Protein AF-A0A8T3ZWR8-F1 (afdb_monomer_lite)

Structure (mmCIF, N/CA/C/O backbone):
data_AF-A0A8T3ZWR8-F1
#
_entry.id   AF-A0A8T3ZWR8-F1
#
loop_
_atom_site.group_PDB
_atom_site.id
_atom_site.type_symbol
_atom_site.label_atom_id
_atom_site.label_alt_id
_atom_site.label_comp_id
_atom_site.label_asym_id
_atom_site.label_entity_id
_atom_site.label_seq_id
_atom_site.pdbx_PDB_ins_code
_atom_site.Cartn_x
_atom_site.Cartn_y
_atom_site.Cartn_z
_atom_site.occupancy
_atom_site.B_iso_or_equiv
_atom_site.auth_seq_id
_atom_site.auth_comp_id
_atom_site.auth_asym_id
_atom_site.auth_atom_id
_atom_site.pdbx_PDB_model_num
ATOM 1 N N . MET A 1 1 ? -7.205 0.158 20.384 1.00 49.81 1 MET A N 1
ATOM 2 C CA . MET A 1 1 ? -8.390 -0.264 19.604 1.00 49.81 1 MET A CA 1
ATOM 3 C C . MET A 1 1 ? -7.875 -0.877 18.303 1.00 49.81 1 MET A C 1
ATOM 5 O O . MET A 1 1 ? -7.213 -0.170 17.550 1.00 49.81 1 MET A O 1
ATOM 9 N N . LEU A 1 2 ? -8.035 -2.189 18.124 1.00 58.81 2 LEU A N 1
ATOM 10 C CA . LEU A 1 2 ? -7.429 -2.984 17.039 1.00 58.81 2 LEU A CA 1
ATOM 11 C C . LEU A 1 2 ? -8.254 -2.861 15.743 1.00 58.81 2 LEU A C 1
ATOM 13 O O . LEU A 1 2 ? -9.461 -2.657 15.846 1.00 58.81 2 LEU A O 1
ATOM 17 N N . LEU A 1 3 ? -7.611 -2.961 14.571 1.00 63.81 3 LEU A N 1
ATOM 18 C CA . LEU A 1 3 ? -8.314 -3.170 13.294 1.00 63.81 3 LEU A CA 1
ATOM 19 C C . LEU A 1 3 ? -9.064 -4.509 13.355 1.00 63.81 3 LEU A C 1
ATOM 21 O O . LEU A 1 3 ? -8.516 -5.481 13.888 1.00 63.81 3 LEU A O 1
ATOM 25 N N . ASP A 1 4 ? -10.289 -4.577 12.831 1.00 66.31 4 ASP A N 1
ATOM 26 C CA . ASP A 1 4 ? -11.061 -5.829 12.819 1.00 66.31 4 ASP A CA 1
ATOM 27 C C . ASP A 1 4 ? -10.615 -6.749 11.673 1.00 66.31 4 ASP A C 1
ATOM 29 O O . ASP A 1 4 ? -11.303 -6.968 10.678 1.00 66.31 4 ASP A O 1
ATOM 33 N N . THR A 1 5 ? -9.425 -7.325 11.831 1.00 63.88 5 THR A N 1
ATOM 34 C CA . THR A 1 5 ? -8.810 -8.233 10.852 1.00 63.88 5 THR A CA 1
ATOM 35 C C . THR A 1 5 ? -9.471 -9.614 10.793 1.00 63.88 5 THR A C 1
ATOM 37 O O . THR A 1 5 ? -9.013 -10.479 10.047 1.00 63.88 5 THR A O 1
ATOM 40 N N . LYS A 1 6 ? -10.543 -9.854 11.570 1.00 67.56 6 LYS A N 1
ATOM 41 C CA . LYS A 1 6 ? -11.339 -11.091 11.504 1.00 67.56 6 LYS A CA 1
ATOM 42 C C . LYS A 1 6 ? -12.328 -11.092 10.338 1.00 67.56 6 LYS A C 1
ATOM 44 O O . LYS A 1 6 ? -12.872 -12.149 10.015 1.00 67.56 6 LYS A O 1
ATOM 49 N N . GLN A 1 7 ? -12.571 -9.937 9.722 1.00 74.50 7 GLN A N 1
ATOM 50 C CA . GLN A 1 7 ? -13.411 -9.821 8.536 1.00 74.50 7 GLN A CA 1
ATOM 51 C C . GLN A 1 7 ? -12.632 -10.191 7.271 1.00 74.50 7 GLN A C 1
ATOM 53 O O . GLN A 1 7 ? -11.403 -10.160 7.238 1.00 74.50 7 GLN A O 1
ATOM 58 N N . LYS A 1 8 ? -13.345 -10.576 6.209 1.00 84.31 8 LYS A N 1
ATOM 59 C CA . LYS A 1 8 ? -12.715 -10.802 4.905 1.00 84.31 8 LYS A CA 1
ATOM 60 C C . LYS A 1 8 ? -12.301 -9.439 4.327 1.00 84.31 8 LYS A C 1
ATOM 62 O O . LYS A 1 8 ? -13.136 -8.537 4.345 1.00 84.31 8 LYS A O 1
ATOM 67 N N . PRO A 1 9 ? -11.073 -9.279 3.802 1.00 89.19 9 PRO A N 1
ATOM 68 C CA . PRO A 1 9 ? -10.678 -8.027 3.169 1.00 89.19 9 PRO A CA 1
ATOM 69 C C . PRO A 1 9 ? -11.574 -7.713 1.966 1.00 89.19 9 PRO A C 1
ATOM 71 O O . PRO A 1 9 ? -11.986 -8.622 1.238 1.00 89.19 9 PRO A O 1
ATOM 74 N N . LEU A 1 10 ? -11.846 -6.423 1.760 1.00 90.50 10 LEU A N 1
ATOM 75 C CA . LEU A 1 10 ? -12.590 -5.899 0.611 1.00 90.50 10 LEU A CA 1
ATOM 76 C C . LEU A 1 10 ? -11.824 -6.182 -0.682 1.00 90.50 10 LEU A C 1
ATOM 78 O O . LEU A 1 10 ? -12.359 -6.755 -1.629 1.00 90.50 10 LEU A O 1
ATOM 82 N N . HIS A 1 11 ? -10.536 -5.843 -0.667 1.00 92.88 11 HIS A N 1
ATOM 83 C CA . HIS A 1 11 ? -9.593 -6.107 -1.741 1.00 92.88 11 HIS A CA 1
ATOM 84 C C . HIS A 1 11 ? -8.269 -6.597 -1.163 1.00 92.88 11 HIS A C 1
ATOM 86 O O . HIS A 1 11 ? -7.866 -6.214 -0.064 1.00 92.88 11 HIS A O 1
ATOM 92 N N . GLU A 1 12 ? -7.570 -7.442 -1.915 1.00 94.06 12 GLU A N 1
ATOM 93 C CA . GLU A 1 12 ? -6.226 -7.889 -1.566 1.00 94.06 12 GLU A CA 1
ATOM 94 C C . GLU A 1 12 ? -5.308 -7.774 -2.783 1.00 94.06 12 GLU A C 1
ATOM 96 O O . GLU A 1 12 ? -5.531 -8.397 -3.822 1.00 94.06 12 GLU A O 1
ATOM 101 N N . TYR A 1 13 ? -4.257 -6.971 -2.640 1.00 93.38 13 TYR A N 1
ATOM 102 C CA . TYR A 1 13 ? -3.289 -6.701 -3.694 1.00 93.38 13 TYR A CA 1
ATOM 103 C C . TYR A 1 13 ? -2.006 -7.477 -3.433 1.00 93.38 13 TYR A C 1
ATOM 105 O O . TYR A 1 13 ? -1.425 -7.401 -2.350 1.00 93.38 13 TYR A O 1
ATOM 113 N N . THR A 1 14 ? -1.522 -8.207 -4.438 1.00 92.00 14 THR A N 1
ATOM 114 C CA . THR A 1 14 ? -0.230 -8.894 -4.335 1.00 92.00 14 THR A CA 1
ATOM 115 C C . THR A 1 14 ? 0.903 -7.886 -4.458 1.00 92.00 14 THR A C 1
ATOM 117 O O . THR A 1 14 ? 1.005 -7.176 -5.459 1.00 92.00 14 THR A O 1
ATOM 120 N N . ILE A 1 15 ? 1.811 -7.894 -3.487 1.00 90.62 15 ILE A N 1
ATOM 121 C CA . ILE A 1 15 ? 2.997 -7.041 -3.497 1.00 90.62 15 ILE A CA 1
ATOM 122 C C . ILE A 1 15 ? 4.284 -7.860 -3.522 1.00 90.62 15 ILE A C 1
ATOM 124 O O . ILE A 1 15 ? 4.332 -9.060 -3.238 1.00 90.62 15 ILE A O 1
ATOM 128 N N . THR A 1 16 ? 5.372 -7.201 -3.890 1.00 88.06 16 THR A N 1
ATOM 129 C CA . THR A 1 16 ? 6.734 -7.694 -3.702 1.00 88.06 16 THR A CA 1
ATOM 130 C C . THR A 1 16 ? 7.525 -6.645 -2.950 1.00 88.06 16 THR A C 1
ATOM 132 O O . THR A 1 16 ? 7.491 -5.472 -3.290 1.00 88.06 16 THR A O 1
ATOM 135 N N . LEU A 1 17 ? 8.203 -7.060 -1.895 1.00 81.00 17 LEU A N 1
ATOM 136 C CA . LEU A 1 17 ? 9.025 -6.176 -1.080 1.00 81.00 17 LEU A CA 1
ATOM 137 C C . LEU A 1 17 ? 10.426 -6.081 -1.683 1.00 81.00 17 LEU A C 1
ATOM 139 O O . LEU A 1 17 ? 10.826 -6.947 -2.462 1.00 81.00 17 LEU A O 1
ATOM 143 N N . GLU A 1 18 ? 11.202 -5.073 -1.288 1.00 69.44 18 GLU A N 1
ATOM 144 C CA . GLU A 1 18 ? 12.583 -4.885 -1.766 1.00 69.44 18 GLU A CA 1
ATOM 145 C C . GLU A 1 18 ? 13.471 -6.121 -1.524 1.00 69.44 18 GLU A C 1
ATOM 147 O O . GLU A 1 18 ? 14.343 -6.440 -2.326 1.00 69.44 18 GLU A O 1
ATOM 152 N N . SER A 1 19 ? 13.172 -6.910 -0.486 1.00 71.44 19 SER A N 1
ATOM 153 C CA . SER A 1 19 ? 13.823 -8.198 -0.198 1.00 71.44 19 SER A CA 1
ATOM 154 C C . SER A 1 19 ? 13.447 -9.341 -1.160 1.00 71.44 19 SER A C 1
ATOM 156 O O . SER A 1 19 ? 13.746 -10.502 -0.881 1.00 71.44 19 SER A O 1
ATOM 158 N N . SER A 1 20 ? 12.755 -9.049 -2.269 1.00 73.12 20 SER A N 1
ATOM 159 C CA . SER A 1 20 ? 12.182 -10.019 -3.221 1.00 73.12 20 SER A CA 1
ATOM 160 C C . SER A 1 20 ? 11.170 -10.997 -2.609 1.00 73.12 20 SER A C 1
ATOM 162 O O . SER A 1 20 ? 10.755 -11.967 -3.247 1.00 73.12 20 SER A O 1
ATOM 164 N N . ARG A 1 21 ? 10.728 -10.740 -1.374 1.00 81.94 21 ARG A N 1
ATOM 165 C CA . ARG A 1 21 ? 9.676 -11.513 -0.714 1.00 81.94 21 ARG A CA 1
ATOM 166 C C . ARG A 1 21 ? 8.314 -11.110 -1.261 1.00 81.94 21 ARG A C 1
ATOM 168 O O . ARG A 1 21 ? 8.055 -9.934 -1.518 1.00 81.94 21 ARG A O 1
ATOM 175 N N . ARG A 1 22 ? 7.439 -12.100 -1.425 1.00 87.56 22 ARG A N 1
ATOM 176 C CA . ARG A 1 22 ? 6.031 -11.869 -1.755 1.00 87.56 22 ARG A CA 1
ATOM 177 C C . ARG A 1 22 ? 5.269 -11.510 -0.487 1.00 87.56 22 ARG A C 1
ATOM 179 O O . ARG A 1 22 ? 5.510 -12.104 0.559 1.00 87.56 22 ARG A O 1
ATOM 186 N N . GLY A 1 23 ? 4.351 -10.568 -0.622 1.00 91.81 23 GLY A N 1
ATOM 187 C CA . GLY A 1 23 ? 3.448 -10.142 0.436 1.00 91.81 23 GLY A CA 1
ATOM 188 C C . GLY A 1 23 ? 2.093 -9.748 -0.137 1.00 91.81 23 GLY A C 1
ATOM 189 O O . GLY A 1 23 ? 1.856 -9.901 -1.342 1.00 91.81 23 GLY A O 1
ATOM 190 N N . SER A 1 24 ? 1.232 -9.187 0.703 1.00 93.81 24 SER A N 1
ATOM 191 C CA . SER A 1 24 ? -0.020 -8.578 0.253 1.00 93.81 24 SER A CA 1
ATOM 192 C C . SER A 1 24 ? -0.344 -7.281 0.990 1.00 93.81 24 SER A C 1
ATOM 194 O O . SER A 1 24 ? 0.131 -7.034 2.097 1.00 93.81 24 SER A O 1
ATOM 196 N N . VAL A 1 25 ? -1.135 -6.429 0.342 1.00 93.88 25 VAL A N 1
ATOM 197 C CA . VAL A 1 25 ? -1.847 -5.317 0.979 1.00 93.88 25 VAL A CA 1
ATOM 198 C C . VAL A 1 25 ? -3.310 -5.722 1.014 1.00 93.88 25 VAL A C 1
ATOM 200 O O . VAL A 1 25 ? -3.942 -5.814 -0.036 1.00 93.88 25 VAL A O 1
ATOM 203 N N . ALA A 1 26 ? -3.833 -5.987 2.203 1.00 93.94 26 ALA A N 1
ATOM 204 C CA . ALA A 1 26 ? -5.246 -6.281 2.402 1.00 93.94 26 ALA A CA 1
ATOM 205 C C . ALA A 1 26 ? -5.970 -4.998 2.821 1.00 93.94 26 ALA A C 1
ATOM 207 O O . ALA A 1 26 ? -5.544 -4.353 3.776 1.00 93.94 26 ALA A O 1
ATOM 208 N N . VAL A 1 27 ? -7.034 -4.630 2.113 1.00 92.88 27 VAL A N 1
ATOM 209 C CA . VAL A 1 27 ? -7.860 -3.449 2.391 1.00 92.88 27 VAL A CA 1
ATOM 210 C C . VAL A 1 27 ? -9.106 -3.864 3.168 1.00 92.88 27 VAL A C 1
ATOM 212 O O . VAL A 1 27 ? -9.776 -4.832 2.810 1.00 92.88 27 VAL A O 1
ATOM 215 N N . TYR A 1 28 ? -9.414 -3.108 4.212 1.00 92.31 28 TYR A N 1
ATOM 216 C CA . TYR A 1 28 ? -10.579 -3.237 5.083 1.00 92.31 28 TYR A CA 1
ATOM 217 C C . TYR A 1 28 ? -11.287 -1.881 5.173 1.00 92.31 28 TYR A C 1
ATOM 219 O O . TYR A 1 28 ? -10.722 -0.856 4.787 1.00 92.31 28 TYR A O 1
ATOM 227 N N . ASP A 1 29 ? -12.498 -1.858 5.728 1.00 87.25 29 ASP A N 1
ATOM 228 C CA . ASP A 1 29 ? -13.268 -0.618 5.900 1.00 87.25 29 ASP A CA 1
ATOM 229 C C . ASP A 1 29 ? -12.512 0.450 6.718 1.00 87.25 29 ASP A C 1
ATOM 231 O O . ASP A 1 29 ? -12.633 1.650 6.471 1.00 87.25 29 ASP A O 1
ATOM 235 N N . ASP A 1 30 ? -11.704 0.030 7.696 1.00 87.56 30 ASP A N 1
ATOM 236 C CA . ASP A 1 30 ? -10.998 0.903 8.637 1.00 87.56 30 ASP A CA 1
ATOM 237 C C . ASP A 1 30 ? -9.503 1.100 8.323 1.00 87.56 30 ASP A C 1
ATOM 239 O O . ASP A 1 30 ? -8.807 1.835 9.036 1.00 87.56 30 ASP A O 1
ATOM 243 N N . GLY A 1 31 ? -8.992 0.510 7.238 1.00 90.38 31 GLY A N 1
ATOM 244 C CA . GLY A 1 31 ? -7.601 0.683 6.833 1.00 90.38 31 GLY A CA 1
ATOM 245 C C . GLY A 1 31 ? -7.030 -0.432 5.974 1.00 90.38 31 GLY A C 1
ATOM 246 O O . GLY A 1 31 ? -7.729 -1.108 5.229 1.00 90.38 31 GLY A O 1
ATOM 247 N N . ILE A 1 32 ? -5.716 -0.602 6.064 1.00 92.19 32 ILE A N 1
ATOM 248 C CA . ILE A 1 32 ? -4.973 -1.636 5.354 1.00 92.19 32 ILE A CA 1
ATOM 249 C C . ILE A 1 32 ? -4.151 -2.470 6.321 1.00 92.19 32 ILE A C 1
ATOM 251 O O . ILE A 1 32 ? -3.725 -2.007 7.376 1.00 92.19 32 ILE A O 1
ATOM 255 N N . VAL A 1 33 ? -3.862 -3.699 5.925 1.00 92.69 33 VAL A N 1
ATOM 256 C CA . VAL A 1 33 ? -2.860 -4.539 6.571 1.00 92.69 33 VAL A CA 1
ATOM 257 C C . VAL A 1 33 ? -1.795 -4.869 5.540 1.00 92.69 33 VAL A C 1
ATOM 259 O O . VAL A 1 33 ? -2.071 -5.526 4.534 1.00 92.69 33 VAL A O 1
ATOM 262 N N . LEU A 1 34 ? -0.572 -4.412 5.800 1.00 91.06 34 LEU A N 1
ATOM 263 C CA . LEU A 1 34 ? 0.610 -4.817 5.047 1.00 91.06 34 LEU A CA 1
ATOM 264 C C . LEU A 1 34 ? 1.094 -6.165 5.574 1.00 91.06 34 LEU A C 1
ATOM 266 O O . LEU A 1 34 ? 1.454 -6.277 6.741 1.00 91.06 34 LEU A O 1
ATOM 270 N N . LYS A 1 35 ? 1.120 -7.182 4.717 1.00 90.38 35 LYS A N 1
ATOM 271 C CA . LYS A 1 35 ? 1.581 -8.529 5.057 1.00 90.38 35 LYS A CA 1
ATOM 272 C C . LYS A 1 35 ? 2.911 -8.807 4.373 1.00 90.38 35 LYS A C 1
ATOM 274 O O . LYS A 1 35 ? 2.965 -8.887 3.147 1.00 90.38 35 LYS A O 1
ATOM 279 N N . ASP A 1 36 ? 3.970 -9.018 5.152 1.00 83.75 36 ASP A N 1
ATOM 280 C CA . ASP A 1 36 ? 5.314 -9.364 4.652 1.00 83.75 36 ASP A CA 1
ATOM 281 C C . ASP A 1 36 ? 5.657 -10.864 4.776 1.00 83.75 36 ASP A C 1
ATOM 283 O O . ASP A 1 36 ? 6.820 -11.276 4.817 1.00 83.75 36 ASP A O 1
ATOM 287 N N . GLY A 1 37 ? 4.624 -11.705 4.836 1.00 76.12 37 GLY A N 1
ATOM 288 C CA . GLY A 1 37 ? 4.725 -13.153 5.001 1.00 76.12 37 GLY A CA 1
ATOM 289 C C . GLY A 1 37 ? 4.933 -13.607 6.449 1.00 76.12 37 GLY A C 1
ATOM 290 O O . GLY A 1 37 ? 4.441 -14.676 6.797 1.00 76.12 37 GLY A O 1
ATOM 291 N N . ARG A 1 38 ? 5.615 -12.828 7.304 1.00 74.88 38 ARG A N 1
ATOM 292 C CA . ARG A 1 38 ? 5.785 -13.152 8.741 1.00 74.88 38 ARG A CA 1
ATOM 293 C C . ARG A 1 38 ? 5.224 -12.091 9.682 1.00 74.88 38 ARG A C 1
ATOM 295 O O . ARG A 1 38 ? 4.914 -12.407 10.826 1.00 74.88 38 ARG A O 1
ATOM 302 N N . THR A 1 39 ? 5.086 -10.873 9.193 1.00 83.50 39 THR A N 1
ATOM 303 C CA . THR A 1 39 ? 4.636 -9.696 9.921 1.00 83.50 39 THR A CA 1
ATOM 304 C C . THR A 1 39 ? 3.388 -9.164 9.244 1.00 83.50 39 THR A C 1
ATOM 306 O O . THR A 1 39 ? 3.309 -9.077 8.014 1.00 83.50 39 THR A O 1
ATOM 309 N N . GLU A 1 40 ? 2.412 -8.802 10.064 1.00 89.12 40 GLU A N 1
ATOM 310 C CA . GLU A 1 40 ? 1.247 -8.044 9.643 1.00 89.12 40 GLU A CA 1
ATOM 311 C C . GLU A 1 40 ? 1.331 -6.663 10.289 1.00 89.12 40 GLU A C 1
ATOM 313 O O . GLU A 1 40 ? 1.358 -6.547 11.515 1.00 89.12 40 GLU A O 1
ATOM 318 N N . THR A 1 41 ? 1.383 -5.622 9.463 1.00 88.56 41 THR A N 1
ATOM 319 C CA . THR A 1 41 ? 1.427 -4.228 9.903 1.00 88.56 41 THR A CA 1
ATOM 320 C C . THR A 1 41 ? 0.074 -3.578 9.615 1.00 88.56 41 THR A C 1
ATOM 322 O O . THR A 1 41 ? -0.188 -3.190 8.471 1.00 88.56 41 THR A O 1
ATOM 325 N N . PRO A 1 42 ? -0.818 -3.493 10.617 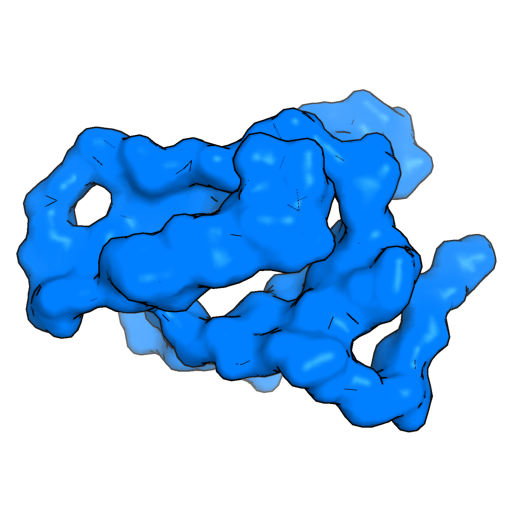1.00 90.56 42 PRO A N 1
ATOM 326 C CA . PRO A 1 42 ? -2.095 -2.804 10.489 1.00 90.56 42 PRO A CA 1
ATOM 327 C C . PRO A 1 42 ? -1.898 -1.281 10.444 1.00 90.56 42 PRO A C 1
ATOM 329 O O . PRO A 1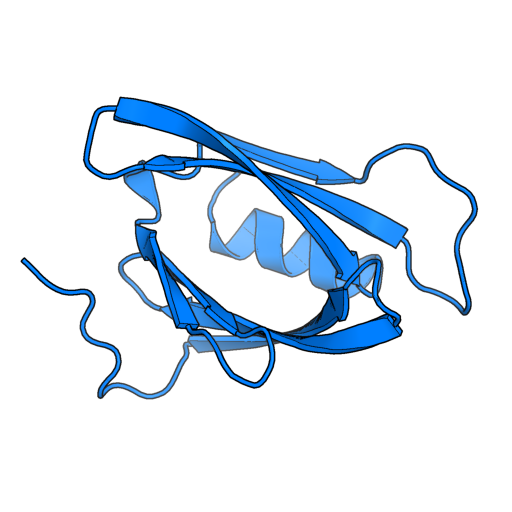 42 ? -1.266 -0.705 11.327 1.00 90.56 42 PRO A O 1
ATOM 332 N N . ILE A 1 43 ? -2.477 -0.620 9.442 1.00 90.12 43 ILE A N 1
ATOM 333 C CA . ILE A 1 43 ? -2.428 0.832 9.237 1.00 90.12 43 ILE A CA 1
ATOM 334 C C . ILE A 1 43 ? -3.852 1.330 9.017 1.00 90.12 43 ILE A C 1
ATOM 336 O O . ILE A 1 43 ? -4.526 0.912 8.080 1.00 90.12 43 ILE A O 1
ATOM 340 N N . ARG A 1 44 ? -4.320 2.260 9.849 1.00 88.62 44 ARG A N 1
ATOM 341 C CA . ARG A 1 44 ? -5.659 2.833 9.679 1.00 88.62 44 ARG A CA 1
ATOM 342 C C . ARG A 1 44 ? -5.723 3.745 8.457 1.00 88.62 44 ARG A C 1
ATOM 344 O O . ARG A 1 44 ? -4.771 4.472 8.177 1.00 88.62 44 ARG A O 1
ATOM 351 N N . SER A 1 45 ? -6.865 3.772 7.775 1.00 87.12 45 SER A N 1
ATOM 352 C CA . SER A 1 45 ? -7.066 4.601 6.573 1.00 87.12 45 SER A CA 1
ATOM 353 C C . SER A 1 45 ? -6.815 6.088 6.846 1.00 87.12 45 SER A C 1
ATOM 355 O O . SER A 1 45 ? -6.151 6.769 6.065 1.00 87.12 45 SER A O 1
ATOM 357 N N . ASN A 1 46 ? -7.252 6.582 8.008 1.00 88.25 46 ASN A N 1
ATOM 358 C CA . ASN A 1 46 ? -7.037 7.964 8.438 1.00 88.25 46 ASN A CA 1
ATOM 359 C C . ASN A 1 46 ? -5.571 8.290 8.774 1.00 88.25 46 ASN A C 1
ATOM 361 O O . ASN A 1 46 ? -5.227 9.466 8.875 1.00 88.25 46 ASN A O 1
ATOM 365 N N . TYR A 1 47 ? -4.715 7.282 8.955 1.00 90.31 47 TYR A N 1
ATOM 366 C CA . TYR A 1 47 ? -3.278 7.465 9.170 1.00 90.31 47 TYR A CA 1
ATOM 367 C C . TYR A 1 47 ? -2.482 7.415 7.872 1.00 90.31 47 TYR A C 1
ATOM 369 O O . TYR A 1 47 ? -1.348 7.890 7.849 1.00 90.31 47 TYR A O 1
ATOM 377 N N . VAL A 1 48 ? -3.060 6.900 6.783 1.00 91.81 48 VAL A N 1
ATOM 378 C CA . VAL A 1 48 ? -2.444 6.984 5.458 1.00 91.81 48 VAL A CA 1
ATOM 379 C C . VAL A 1 48 ? -2.471 8.440 5.001 1.00 91.81 48 VAL A C 1
ATOM 381 O O . VAL A 1 48 ? -3.531 9.045 4.832 1.00 91.81 48 VAL A O 1
ATOM 384 N N . GLN A 1 49 ? -1.291 9.008 4.785 1.00 93.00 49 GLN A N 1
ATOM 385 C CA . GLN A 1 49 ? -1.116 10.354 4.256 1.00 93.00 49 GLN A CA 1
ATOM 386 C C . GLN A 1 49 ? -1.226 10.349 2.730 1.00 93.00 49 GLN A C 1
ATOM 388 O O . GLN A 1 49 ? -2.050 11.080 2.183 1.00 93.00 49 GLN A O 1
ATOM 393 N N . SER A 1 50 ? -0.426 9.523 2.053 1.00 92.88 50 SER A N 1
ATOM 394 C CA . SER A 1 50 ? -0.402 9.434 0.591 1.00 92.88 50 SER A CA 1
ATOM 395 C C . SER A 1 50 ? 0.017 8.046 0.104 1.00 92.88 50 SER A C 1
ATOM 397 O O . SER A 1 50 ? 0.690 7.290 0.809 1.00 92.88 50 SER A O 1
ATOM 399 N N . VAL A 1 51 ? -0.399 7.725 -1.122 1.00 92.19 51 VAL A N 1
ATOM 400 C CA . VAL A 1 51 ? 0.048 6.557 -1.887 1.00 92.19 51 VAL A CA 1
ATOM 401 C C . VAL A 1 51 ? 0.599 7.067 -3.212 1.00 92.19 51 VAL A C 1
ATOM 403 O O . VAL A 1 51 ? -0.132 7.635 -4.027 1.00 92.19 51 VAL A O 1
ATOM 406 N N . GLU A 1 52 ? 1.900 6.900 -3.412 1.00 92.44 52 GLU A N 1
ATOM 407 C CA . GLU A 1 52 ? 2.630 7.493 -4.530 1.00 92.44 52 GLU A CA 1
ATOM 408 C C . GLU A 1 52 ? 3.341 6.412 -5.334 1.00 92.44 52 GLU A C 1
ATOM 410 O O . GLU A 1 52 ? 4.082 5.600 -4.785 1.00 92.44 52 GLU A O 1
ATOM 415 N N . MET A 1 53 ? 3.147 6.408 -6.653 1.00 89.12 53 MET A N 1
ATOM 416 C CA . MET A 1 53 ? 3.994 5.621 -7.545 1.00 89.12 53 MET A CA 1
ATOM 417 C C . MET A 1 53 ? 5.359 6.305 -7.603 1.00 89.12 53 MET A C 1
ATOM 419 O O . MET A 1 53 ? 5.492 7.390 -8.169 1.00 89.12 53 MET A O 1
ATOM 423 N N . ALA A 1 54 ? 6.360 5.697 -6.975 1.00 81.31 54 ALA A N 1
ATOM 424 C CA . ALA A 1 54 ? 7.711 6.221 -6.995 1.00 81.31 54 ALA A CA 1
ATOM 425 C C . ALA A 1 54 ? 8.284 6.093 -8.415 1.00 81.31 54 ALA A C 1
ATOM 427 O O . ALA A 1 54 ? 8.095 5.083 -9.097 1.00 81.31 54 ALA A O 1
ATOM 428 N N . GLY A 1 55 ? 8.996 7.123 -8.875 1.00 65.69 55 GLY A N 1
ATOM 429 C CA . GLY A 1 55 ? 9.770 7.030 -10.109 1.00 65.69 55 GLY A CA 1
ATOM 430 C C . GLY A 1 55 ? 10.833 5.941 -9.959 1.00 65.69 55 GLY A C 1
ATOM 431 O O . GLY A 1 55 ? 11.637 5.982 -9.031 1.00 65.69 55 GLY A O 1
ATOM 432 N N . GLY A 1 56 ? 10.822 4.944 -10.840 1.00 64.75 56 GLY A N 1
ATOM 433 C CA . GLY A 1 56 ? 11.753 3.820 -10.792 1.00 64.75 56 GLY A CA 1
ATOM 434 C C . GLY A 1 56 ? 11.595 2.904 -11.999 1.00 64.75 56 GLY A C 1
ATOM 435 O O . GLY A 1 56 ? 10.553 2.908 -12.657 1.00 64.75 56 GLY A O 1
ATOM 436 N N . ALA A 1 57 ? 12.639 2.133 -12.312 1.00 64.19 57 ALA A N 1
ATOM 437 C CA . ALA A 1 57 ? 12.593 1.182 -13.416 1.00 64.19 57 ALA A CA 1
ATOM 438 C C . ALA A 1 57 ? 11.528 0.108 -13.122 1.00 64.19 57 ALA A C 1
ATOM 440 O O . ALA A 1 57 ? 11.610 -0.548 -12.079 1.00 64.19 57 ALA A O 1
ATOM 441 N N . PRO A 1 58 ? 10.538 -0.097 -14.010 1.00 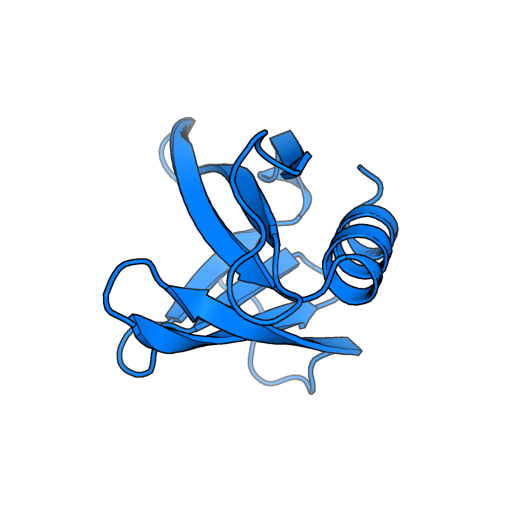66.31 58 PRO A N 1
ATOM 442 C CA . PRO A 1 58 ? 9.560 -1.151 -13.825 1.00 66.31 58 PRO A CA 1
ATOM 443 C C . PRO A 1 58 ? 10.276 -2.502 -13.800 1.00 66.31 58 PRO A C 1
ATOM 445 O O . PRO A 1 58 ? 10.940 -2.881 -14.765 1.00 66.31 58 PRO A O 1
ATOM 448 N N . MET A 1 59 ? 10.135 -3.249 -12.710 1.00 68.06 59 MET A N 1
ATOM 449 C CA . MET A 1 59 ? 10.691 -4.595 -12.610 1.00 68.06 59 MET A CA 1
ATOM 450 C C . MET A 1 59 ? 9.585 -5.604 -12.886 1.00 68.06 59 MET A C 1
ATOM 452 O O . MET A 1 59 ? 8.652 -5.743 -12.097 1.00 68.06 59 MET A O 1
ATOM 456 N N . LEU A 1 60 ? 9.681 -6.306 -14.021 1.00 75.44 60 LEU A N 1
ATOM 457 C CA . LEU A 1 60 ? 8.753 -7.381 -14.405 1.00 75.44 60 LEU A CA 1
ATOM 458 C C . LEU A 1 60 ? 7.270 -6.943 -14.382 1.00 75.44 60 LEU A C 1
ATOM 460 O O . LEU A 1 60 ? 6.411 -7.634 -13.836 1.00 75.44 60 LEU A O 1
ATOM 464 N N . GLY A 1 61 ? 6.970 -5.766 -14.946 1.00 80.88 61 GLY A N 1
ATOM 465 C CA . GLY A 1 61 ? 5.603 -5.228 -15.011 1.00 80.88 61 GLY A CA 1
ATOM 466 C C . GLY A 1 61 ? 5.066 -4.684 -13.681 1.00 80.88 61 GLY A C 1
ATOM 467 O O . GLY A 1 61 ? 3.859 -4.487 -13.543 1.00 80.88 61 GLY A O 1
ATOM 468 N N . ARG A 1 62 ? 5.944 -4.453 -12.698 1.00 87.19 62 ARG A N 1
ATOM 469 C CA . ARG A 1 62 ? 5.613 -3.835 -11.410 1.00 87.19 62 ARG A CA 1
ATOM 470 C C . ARG A 1 62 ? 6.333 -2.509 -11.237 1.00 87.19 62 ARG A C 1
ATOM 472 O O . ARG A 1 62 ? 7.453 -2.344 -11.715 1.00 87.19 62 ARG A O 1
ATOM 479 N N . VAL A 1 63 ? 5.690 -1.597 -10.525 1.00 89.94 63 VAL A N 1
ATOM 480 C CA . VAL A 1 63 ? 6.203 -0.272 -10.179 1.00 89.94 63 VAL A CA 1
ATOM 481 C C . VAL A 1 63 ? 6.370 -0.156 -8.666 1.00 89.94 63 VAL A C 1
ATOM 483 O O . VAL A 1 63 ? 5.594 -0.769 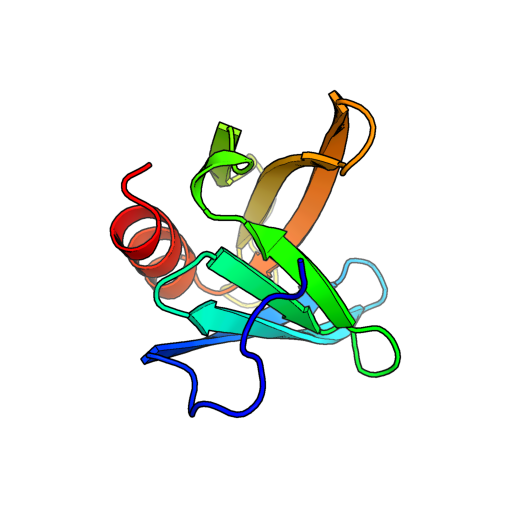-7.923 1.00 89.94 63 VAL A O 1
ATOM 486 N N . PRO A 1 64 ? 7.375 0.598 -8.194 1.00 91.00 64 PRO A N 1
ATOM 487 C CA . PRO A 1 64 ? 7.498 0.910 -6.782 1.00 91.00 64 PRO A CA 1
ATOM 488 C C . PRO A 1 64 ? 6.395 1.883 -6.366 1.00 91.00 64 PRO A C 1
ATOM 490 O O . PRO A 1 64 ? 6.135 2.888 -7.020 1.00 91.00 64 PRO A O 1
ATOM 493 N N . VAL A 1 65 ? 5.743 1.564 -5.259 1.00 92.06 65 VAL A N 1
ATOM 494 C CA . VAL A 1 65 ? 4.680 2.338 -4.633 1.00 92.06 65 VAL A CA 1
ATOM 495 C C . VAL A 1 65 ? 5.095 2.619 -3.203 1.00 92.06 65 VAL A C 1
ATOM 497 O O . VAL A 1 65 ? 5.451 1.707 -2.456 1.00 92.06 65 VAL A O 1
ATOM 500 N N . LYS A 1 66 ? 5.066 3.893 -2.834 1.00 92.81 66 LYS A N 1
ATOM 501 C CA . LYS A 1 66 ? 5.399 4.380 -1.506 1.00 92.81 66 LYS A CA 1
ATOM 502 C C . LYS A 1 66 ? 4.116 4.755 -0.785 1.00 92.81 66 LYS A C 1
ATOM 504 O O . LYS A 1 66 ? 3.365 5.614 -1.242 1.00 92.81 66 LYS A O 1
ATOM 509 N N . ILE A 1 67 ? 3.862 4.083 0.329 1.00 92.19 67 ILE A N 1
ATOM 510 C CA . ILE A 1 67 ? 2.724 4.346 1.207 1.00 92.19 67 ILE A CA 1
ATOM 511 C C . ILE A 1 67 ? 3.263 5.148 2.384 1.00 92.19 67 ILE A C 1
ATOM 513 O O . ILE A 1 67 ? 4.041 4.625 3.180 1.00 92.19 67 ILE A O 1
ATOM 517 N N . HIS A 1 68 ? 2.878 6.416 2.477 1.00 93.06 68 HIS A N 1
ATOM 518 C CA . HIS A 1 68 ? 3.214 7.290 3.594 1.00 93.06 68 HIS A CA 1
ATOM 519 C C . HIS A 1 68 ? 2.111 7.223 4.641 1.00 93.06 68 HIS A C 1
ATOM 521 O O . HIS A 1 68 ? 0.946 7.451 4.315 1.00 93.06 68 HIS A O 1
ATOM 527 N N . PHE A 1 69 ? 2.464 6.939 5.891 1.00 92.75 69 PHE A N 1
ATOM 528 C CA . PHE A 1 69 ? 1.494 6.835 6.976 1.00 92.75 69 PHE A CA 1
ATOM 529 C C . PHE A 1 69 ? 2.073 7.315 8.306 1.00 92.75 69 PHE A C 1
ATOM 531 O O . PHE A 1 69 ? 3.285 7.466 8.446 1.00 92.75 69 PHE A O 1
ATOM 538 N N . PHE A 1 70 ? 1.198 7.580 9.269 1.00 91.25 70 PHE A N 1
ATOM 539 C CA . PHE A 1 70 ? 1.582 7.828 10.654 1.00 91.25 70 PHE A CA 1
ATOM 540 C C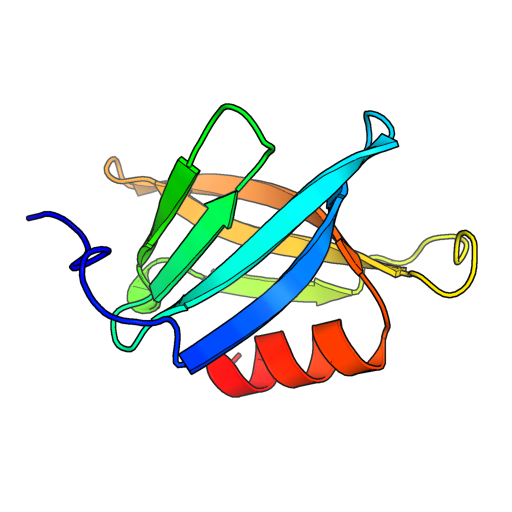 . PHE A 1 70 ? 1.440 6.549 11.483 1.00 91.25 70 PHE A C 1
ATOM 542 O O . PHE A 1 70 ? 0.446 5.830 11.353 1.00 91.25 70 PHE A O 1
ATOM 549 N N . ASP A 1 71 ? 2.429 6.258 12.325 1.00 84.88 71 ASP A N 1
ATOM 550 C CA . ASP A 1 71 ? 2.324 5.190 13.317 1.00 84.88 71 ASP A CA 1
ATOM 551 C C . ASP A 1 71 ? 1.366 5.588 14.465 1.00 84.88 71 ASP A C 1
ATOM 553 O O . ASP A 1 71 ? 0.816 6.693 14.514 1.00 84.88 71 ASP A O 1
ATOM 557 N N . MET A 1 72 ? 1.164 4.688 15.430 1.00 80.38 72 MET A N 1
ATOM 558 C CA . MET A 1 72 ? 0.298 4.954 16.589 1.00 80.38 72 MET A CA 1
ATOM 559 C C . MET A 1 72 ? 0.824 6.051 17.530 1.00 80.38 72 MET A C 1
ATOM 561 O O . MET A 1 72 ? 0.075 6.526 18.384 1.00 80.38 72 MET A O 1
ATOM 565 N N . PHE A 1 73 ? 2.089 6.443 17.391 1.00 85.06 73 PHE A N 1
ATOM 566 C CA . PHE A 1 73 ? 2.747 7.481 18.178 1.00 85.06 73 PHE A CA 1
ATOM 567 C C . PHE A 1 73 ? 2.811 8.825 17.431 1.00 85.06 73 PHE A C 1
ATOM 569 O O . PHE A 1 73 ? 3.307 9.805 17.982 1.00 85.06 73 PHE A O 1
ATOM 576 N N . GLY A 1 74 ? 2.278 8.895 16.205 1.00 83.94 74 GLY A N 1
ATOM 577 C CA . GLY A 1 74 ? 2.297 10.091 15.365 1.00 83.94 74 GLY A CA 1
ATOM 578 C C . GLY A 1 74 ? 3.610 10.302 14.605 1.00 83.94 74 GLY A C 1
ATOM 579 O O . GLY A 1 74 ? 3.810 11.373 14.030 1.00 83.94 74 GLY A O 1
ATOM 580 N N . ASN A 1 75 ? 4.499 9.308 14.566 1.00 90.12 75 ASN A N 1
ATOM 581 C CA . ASN A 1 75 ? 5.708 9.359 13.753 1.00 90.12 75 ASN A CA 1
ATOM 582 C C . ASN A 1 75 ? 5.369 9.080 12.292 1.00 90.12 75 ASN A C 1
ATOM 584 O O . ASN A 1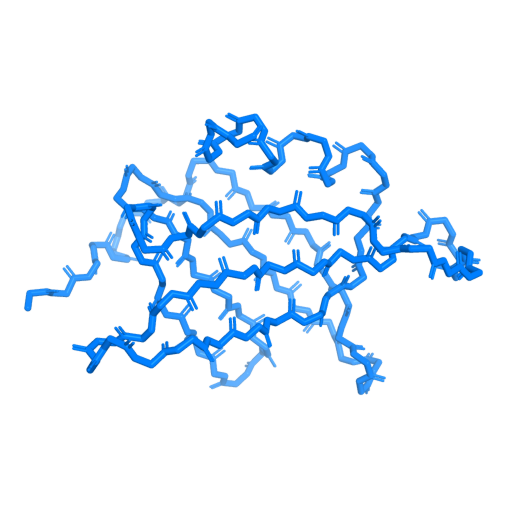 75 ? 4.565 8.203 11.977 1.00 90.12 75 ASN A O 1
ATOM 588 N N . LYS A 1 76 ? 6.006 9.819 11.382 1.00 92.38 76 LYS A N 1
ATOM 589 C CA . LYS A 1 76 ? 5.851 9.601 9.946 1.00 92.38 76 LYS A CA 1
ATOM 590 C C . LYS A 1 76 ? 6.697 8.408 9.507 1.00 92.38 76 LYS A C 1
ATOM 592 O O . LYS A 1 76 ? 7.923 8.461 9.572 1.00 92.38 76 LYS A O 1
ATOM 597 N N . GLU A 1 77 ? 6.038 7.393 8.974 1.00 93.06 77 GLU A N 1
ATOM 598 C CA . GLU A 1 77 ? 6.653 6.215 8.378 1.00 93.06 77 GLU A CA 1
ATOM 599 C C . GLU A 1 77 ? 6.371 6.131 6.872 1.00 93.06 77 GLU A C 1
ATOM 601 O O . GLU A 1 77 ? 5.528 6.839 6.302 1.00 93.06 77 GLU A O 1
ATOM 606 N N . SER A 1 78 ? 7.125 5.269 6.192 1.00 91.31 78 SER A N 1
ATOM 607 C CA . SER A 1 78 ? 6.855 4.933 4.801 1.00 91.31 78 SER A CA 1
ATOM 608 C C . SER A 1 78 ? 7.183 3.482 4.505 1.00 91.31 78 SER A C 1
ATOM 610 O O . SER A 1 78 ? 8.280 3.029 4.829 1.00 91.31 78 SER A O 1
ATOM 612 N N . ALA A 1 79 ? 6.278 2.799 3.810 1.00 89.12 79 ALA A N 1
ATOM 613 C CA . ALA A 1 79 ? 6.514 1.470 3.266 1.00 89.12 79 ALA A CA 1
ATOM 614 C C . ALA A 1 79 ? 6.667 1.551 1.743 1.00 89.12 79 ALA A C 1
ATOM 616 O O . ALA A 1 79 ? 5.808 2.114 1.062 1.00 89.12 79 ALA A O 1
ATOM 617 N N . THR A 1 80 ? 7.746 0.973 1.213 1.00 89.81 80 THR A N 1
ATOM 618 C CA . THR A 1 80 ? 7.949 0.814 -0.233 1.00 89.81 80 THR A CA 1
ATOM 619 C C . THR A 1 80 ? 7.593 -0.610 -0.638 1.00 89.81 80 THR A C 1
ATOM 621 O O . THR A 1 80 ? 8.133 -1.579 -0.103 1.00 89.81 80 THR A O 1
ATOM 624 N N . VAL A 1 81 ? 6.687 -0.740 -1.602 1.00 90.38 81 VAL A N 1
ATOM 625 C CA . VAL A 1 81 ? 6.205 -2.023 -2.122 1.00 90.38 81 VAL A CA 1
ATOM 626 C C . VAL A 1 81 ? 6.212 -2.006 -3.648 1.00 90.38 81 VAL A C 1
ATOM 628 O O . VAL A 1 81 ? 6.016 -0.969 -4.264 1.00 90.38 81 VAL A O 1
ATOM 631 N N . LEU A 1 82 ? 6.424 -3.151 -4.288 1.00 90.62 82 LEU A N 1
ATOM 632 C CA . LEU A 1 82 ? 6.323 -3.316 -5.739 1.00 90.62 82 LEU A CA 1
ATOM 633 C C . LEU A 1 82 ? 4.983 -3.969 -6.080 1.00 90.62 82 LEU A C 1
ATOM 635 O O . LEU A 1 82 ? 4.703 -5.077 -5.622 1.00 90.62 82 LEU A O 1
ATOM 639 N N . MET A 1 83 ? 4.182 -3.329 -6.925 1.00 91.38 83 MET A N 1
ATOM 640 C CA . MET A 1 83 ? 2.878 -3.843 -7.370 1.00 91.38 83 MET A CA 1
ATOM 641 C C . MET A 1 83 ? 2.618 -3.510 -8.837 1.00 91.38 83 MET A C 1
ATOM 643 O O . MET A 1 83 ? 3.368 -2.749 -9.447 1.00 91.38 83 MET A O 1
ATOM 647 N N . ARG A 1 84 ? 1.586 -4.105 -9.445 1.00 91.31 84 ARG A N 1
ATOM 648 C CA . ARG A 1 84 ? 1.199 -3.728 -10.812 1.00 91.31 84 ARG A CA 1
ATOM 649 C C . ARG A 1 84 ? 0.680 -2.282 -10.824 1.00 91.31 84 ARG A C 1
ATOM 651 O O . ARG A 1 84 ? 0.032 -1.877 -9.861 1.00 91.31 84 ARG A O 1
ATOM 658 N N . PRO A 1 85 ? 0.890 -1.514 -11.907 1.00 90.94 85 PRO A N 1
ATOM 659 C CA . PRO A 1 85 ? 0.360 -0.150 -12.015 1.00 90.94 85 PRO A CA 1
ATOM 660 C C . PRO A 1 85 ? -1.165 -0.057 -11.837 1.00 90.94 85 PRO A C 1
ATOM 662 O O . PRO A 1 85 ? -1.666 0.890 -11.232 1.00 90.94 85 PRO A O 1
ATOM 665 N N . SER A 1 86 ? -1.900 -1.060 -12.331 1.00 91.06 86 SER A N 1
ATOM 666 C CA . SER A 1 86 ? -3.351 -1.181 -12.134 1.00 91.06 86 SER A CA 1
ATOM 667 C C . SER A 1 86 ? -3.712 -1.280 -10.655 1.00 91.06 86 SER A C 1
ATOM 669 O O . SER A 1 86 ? -4.589 -0.567 -10.181 1.00 91.06 86 SER A O 1
ATOM 671 N N . ASP A 1 87 ? -2.982 -2.120 -9.924 1.00 93.56 87 ASP A N 1
ATOM 672 C CA . ASP A 1 87 ? -3.225 -2.414 -8.512 1.00 93.56 87 ASP A CA 1
ATOM 673 C C . ASP A 1 87 ? -2.871 -1.197 -7.650 1.00 93.56 87 ASP A C 1
ATOM 675 O O . ASP A 1 87 ? -3.588 -0.874 -6.712 1.00 93.56 87 ASP A O 1
ATOM 679 N N . ALA A 1 88 ? -1.815 -0.462 -8.018 1.00 91.69 88 ALA A N 1
ATOM 680 C CA . ALA A 1 88 ? -1.449 0.802 -7.380 1.00 91.69 88 ALA A CA 1
ATOM 681 C C . ALA A 1 88 ? -2.548 1.861 -7.516 1.00 91.69 88 ALA A C 1
ATOM 683 O O . ALA A 1 88 ? -2.849 2.582 -6.565 1.00 91.69 88 ALA A O 1
ATOM 684 N N . THR A 1 89 ? -3.152 1.944 -8.702 1.00 91.81 89 THR A N 1
ATOM 685 C CA . THR A 1 89 ? -4.240 2.885 -8.978 1.00 91.81 89 THR A CA 1
ATOM 686 C C . THR A 1 89 ? -5.497 2.506 -8.197 1.00 91.81 89 THR A C 1
ATOM 688 O O . THR A 1 89 ? -6.108 3.375 -7.579 1.00 91.81 89 THR A O 1
ATOM 691 N N . ALA A 1 90 ? -5.845 1.217 -8.167 1.00 92.75 90 ALA A N 1
ATOM 692 C CA . ALA A 1 90 ? -6.986 0.709 -7.408 1.00 92.75 90 ALA A CA 1
ATOM 693 C C . ALA A 1 90 ? -6.801 0.896 -5.891 1.00 92.75 90 ALA A C 1
ATOM 695 O O . ALA A 1 90 ? -7.680 1.441 -5.234 1.00 92.75 90 ALA A O 1
ATOM 696 N N . LEU A 1 91 ? -5.621 0.578 -5.345 1.00 92.25 91 LEU A N 1
ATOM 697 C CA . LEU A 1 91 ? -5.299 0.806 -3.932 1.00 92.25 91 LEU A CA 1
ATOM 698 C C . LEU A 1 91 ? -5.427 2.285 -3.545 1.00 92.25 91 LEU A C 1
ATOM 700 O O . LEU A 1 91 ? -5.931 2.620 -2.475 1.00 92.25 91 LEU A O 1
ATOM 704 N N . LYS A 1 92 ? -4.957 3.184 -4.415 1.00 91.56 92 LYS A N 1
ATOM 705 C CA . LYS A 1 92 ? -5.070 4.626 -4.198 1.00 91.56 92 LYS A CA 1
ATOM 706 C C . LYS A 1 92 ? -6.539 5.077 -4.154 1.00 91.56 92 LYS A C 1
ATOM 708 O O . LYS A 1 92 ? -6.901 5.852 -3.271 1.00 91.56 92 LYS A O 1
ATOM 713 N N . GLN A 1 93 ? -7.377 4.547 -5.048 1.00 91.31 93 GLN A N 1
ATOM 714 C CA . GLN A 1 93 ? -8.822 4.799 -5.062 1.00 91.31 93 GLN A CA 1
ATOM 715 C C . GLN A 1 93 ? -9.522 4.247 -3.815 1.00 91.31 93 GLN A C 1
ATOM 717 O O . GLN A 1 93 ? -10.290 4.978 -3.193 1.00 91.31 93 GLN A O 1
ATOM 722 N N . ASP A 1 94 ? -9.207 3.015 -3.410 1.00 90.50 94 ASP A N 1
ATOM 723 C CA . ASP A 1 94 ? -9.759 2.374 -2.208 1.00 90.50 94 ASP A CA 1
ATOM 724 C C . ASP A 1 94 ? -9.470 3.181 -0.933 1.00 90.50 94 ASP A C 1
ATOM 726 O O . ASP A 1 94 ? -10.289 3.234 -0.020 1.00 90.50 94 ASP A O 1
ATOM 730 N N . LEU A 1 95 ? -8.310 3.843 -0.870 1.00 87.38 95 LEU A N 1
ATOM 731 C CA . LEU A 1 95 ? -7.915 4.674 0.271 1.00 87.38 95 LEU A CA 1
ATOM 732 C C . LEU A 1 95 ? -8.379 6.132 0.166 1.00 87.38 95 LEU A C 1
ATOM 734 O O . LEU A 1 95 ? -8.114 6.921 1.079 1.00 87.38 95 LEU A O 1
ATOM 738 N N . GLY A 1 96 ? -9.048 6.499 -0.931 1.00 85.31 96 GLY A N 1
ATOM 739 C CA . GLY A 1 96 ? -9.495 7.864 -1.200 1.00 85.31 96 GLY A CA 1
ATOM 740 C C . GLY A 1 96 ? -8.343 8.871 -1.274 1.00 85.31 96 GLY A C 1
ATOM 741 O O . GLY A 1 96 ? -8.474 9.981 -0.752 1.00 85.31 96 GLY A O 1
ATOM 742 N N . LYS A 1 97 ? -7.196 8.471 -1.842 1.00 80.56 97 LYS A N 1
ATOM 743 C CA . LYS A 1 97 ? -5.966 9.282 -1.927 1.00 80.56 97 LYS A CA 1
ATOM 744 C C . LYS A 1 97 ? -5.615 9.719 -3.342 1.00 80.56 97 LYS A C 1
ATOM 746 O O . LYS A 1 97 ? -6.172 9.176 -4.316 1.00 80.56 97 LYS A O 1
#

Radius of gyration: 12.59 Å; chains: 1; bounding box: 27×24×35 Å

Secondary structure (DSSP, 8-state):
----TTSPPSEEEEEE-TTS-EEEEEEETTEEEEE-SS-EEEEEGGGEEEEEE-----BTTBEEEEEEEE-TTS-EEEEEEEE-HHHHHHHHHHTT-

pLDDT: mean 85.57, std 9.63, range [49.81, 94.06]

Foldseek 3Di:
DDDPPVDQFPDKFWWAAPVRAIWIWGHDPQATWTGRPVDTDTAGLVFFPAWDFDDDDQDPQWTWIKTWGADPVRDIDIGIIIGHPVVSVVVRVSSVD

Sequence (97 aa):
MLLDTKQKPLHEYTITLESSRRGSVAVYDDGIVLKDGRTETPIRSNYVQSVEMAGGAPMLGRVPVKIHFFDMFGNKESATVLMRPSDATALKQDLGK